Protein AF-A0A139R2J3-F1 (afdb_monomer_lite)

Secondary structure (DSSP, 8-state):
--HHHHHHHHHTT--SHHHHHHHHHHHGGGTTSTTTHHHHHHHHHHHHHHHHHHHHHHHHHHHHHHHHT-

Structure (mmCIF, N/CA/C/O backbone):
data_AF-A0A139R2J3-F1
#
_entry.id   AF-A0A139R2J3-F1
#
loop_
_atom_site.group_PDB
_atom_site.id
_atom_site.type_symbol
_atom_site.label_atom_id
_atom_site.label_alt_id
_atom_site.label_comp_id
_atom_site.label_asym_id
_atom_site.label_entity_id
_atom_site.label_seq_id
_atom_site.pdbx_PDB_ins_code
_atom_site.Cartn_x
_atom_site.Cartn_y
_atom_site.Cartn_z
_atom_site.occupancy
_atom_site.B_iso_or_equiv
_atom_site.auth_seq_id
_atom_site.auth_comp_id
_atom_site.auth_asym_id
_atom_site.auth_atom_id
_atom_site.pdbx_PDB_model_num
ATOM 1 N N . MET A 1 1 ? 5.470 17.958 -14.196 1.00 62.31 1 MET A N 1
ATOM 2 C CA . MET A 1 1 ? 4.977 16.642 -13.739 1.00 62.31 1 MET A CA 1
ATOM 3 C C . MET A 1 1 ? 5.886 15.606 -14.357 1.00 62.31 1 MET A C 1
ATOM 5 O O . MET A 1 1 ? 5.917 15.526 -15.578 1.00 62.31 1 MET A O 1
ATOM 9 N N . GLU A 1 2 ? 6.653 14.895 -13.536 1.00 84.88 2 GLU A N 1
ATOM 10 C CA . GLU A 1 2 ? 7.519 13.803 -13.996 1.00 84.88 2 GLU A CA 1
ATOM 11 C C . GLU A 1 2 ? 6.717 12.500 -14.062 1.00 84.88 2 GLU A C 1
ATOM 13 O O . GLU A 1 2 ? 5.738 12.336 -13.334 1.00 84.88 2 GLU A O 1
ATOM 18 N N . PHE A 1 3 ? 7.110 11.551 -14.915 1.00 85.56 3 PHE A N 1
ATOM 19 C CA . PHE A 1 3 ? 6.358 10.298 -15.084 1.00 85.56 3 PHE A CA 1
ATOM 20 C C . PHE A 1 3 ? 6.243 9.495 -13.776 1.00 85.56 3 PHE A C 1
ATOM 22 O O . PHE A 1 3 ? 5.222 8.867 -13.504 1.00 85.56 3 PHE A O 1
ATOM 29 N N . THR A 1 4 ? 7.262 9.575 -12.922 1.00 93.62 4 THR A N 1
ATOM 30 C CA . THR A 1 4 ? 7.274 8.959 -11.589 1.00 93.62 4 THR A CA 1
ATOM 31 C C . THR A 1 4 ? 6.212 9.534 -10.651 1.00 93.62 4 THR A C 1
ATOM 33 O O . THR A 1 4 ? 5.763 8.832 -9.751 1.00 93.62 4 THR A O 1
ATOM 36 N N . THR A 1 5 ? 5.730 10.763 -10.883 1.00 95.06 5 THR A N 1
ATOM 37 C CA . THR A 1 5 ? 4.635 11.362 -10.103 1.00 95.06 5 THR A CA 1
ATOM 38 C C . THR A 1 5 ? 3.336 10.561 -10.229 1.00 95.06 5 THR A C 1
ATOM 40 O O . THR A 1 5 ? 2.577 10.483 -9.268 1.00 95.06 5 THR A O 1
ATOM 43 N N . TYR A 1 6 ? 3.080 9.917 -11.375 1.00 93.56 6 TYR A N 1
ATOM 44 C CA . TYR A 1 6 ? 1.905 9.051 -11.529 1.00 93.56 6 TYR A CA 1
ATOM 45 C C . TYR A 1 6 ? 1.983 7.792 -10.660 1.00 93.56 6 TYR A C 1
ATOM 47 O O . TYR A 1 6 ? 0.953 7.279 -10.246 1.00 93.56 6 TYR A O 1
ATOM 55 N N . ILE A 1 7 ? 3.189 7.303 -10.362 1.00 96.69 7 ILE A N 1
ATOM 56 C CA . ILE A 1 7 ? 3.395 6.122 -9.516 1.00 96.69 7 ILE A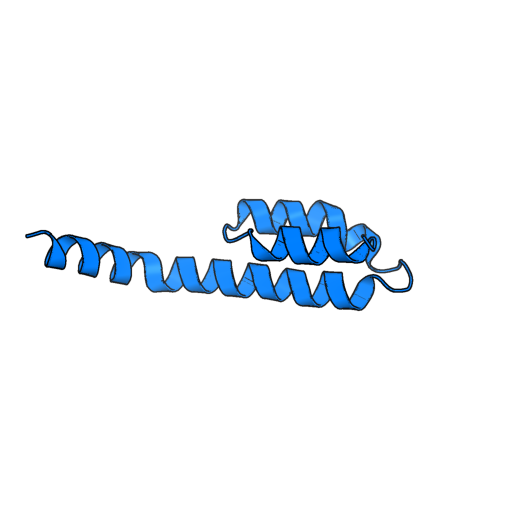 CA 1
ATOM 57 C C . ILE A 1 7 ? 3.077 6.496 -8.061 1.00 96.69 7 ILE A C 1
ATOM 59 O O . ILE A 1 7 ? 2.183 5.912 -7.442 1.00 96.69 7 ILE A O 1
ATOM 63 N N . THR A 1 8 ? 3.725 7.554 -7.571 1.00 96.88 8 THR A N 1
ATOM 64 C CA . THR A 1 8 ? 3.675 7.959 -6.161 1.00 96.88 8 THR A CA 1
ATOM 65 C C . THR A 1 8 ? 2.317 8.522 -5.750 1.00 96.88 8 THR A C 1
ATOM 67 O O . THR A 1 8 ? 1.808 8.191 -4.679 1.00 96.88 8 THR A O 1
ATOM 70 N N . VAL A 1 9 ? 1.674 9.335 -6.597 1.00 96.69 9 VAL A N 1
ATOM 71 C CA . VAL A 1 9 ? 0.341 9.889 -6.296 1.00 96.69 9 VAL A CA 1
ATOM 72 C C . VAL A 1 9 ? -0.711 8.784 -6.248 1.00 96.69 9 VAL A C 1
ATOM 74 O O . VAL A 1 9 ? -1.537 8.774 -5.339 1.00 96.69 9 VAL A O 1
ATOM 77 N N . THR A 1 10 ? -0.679 7.830 -7.182 1.00 95.75 10 THR A N 1
ATOM 78 C CA . TH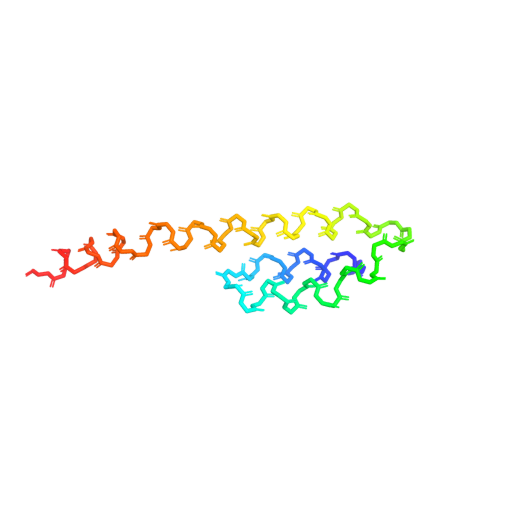R A 1 10 ? -1.631 6.712 -7.186 1.00 95.75 10 THR A CA 1
ATOM 79 C C . THR A 1 10 ? -1.425 5.804 -5.972 1.00 95.75 10 THR A C 1
ATOM 81 O O . THR A 1 10 ? -2.388 5.492 -5.266 1.00 95.75 10 THR A O 1
ATOM 84 N N . ALA A 1 11 ? -0.179 5.446 -5.658 1.00 97.62 11 ALA A N 1
ATOM 85 C CA . ALA A 1 11 ? 0.141 4.652 -4.473 1.00 97.62 11 ALA A CA 1
ATOM 86 C C . ALA A 1 11 ? -0.224 5.358 -3.161 1.00 97.62 11 ALA A C 1
ATOM 88 O O . ALA A 1 11 ? -0.691 4.727 -2.211 1.00 97.62 11 ALA A O 1
ATOM 89 N N . GLY A 1 12 ? -0.108 6.687 -3.138 1.00 96.81 12 GLY A N 1
ATOM 90 C CA . GLY A 1 12 ? -0.515 7.546 -2.033 1.00 96.81 12 GLY A CA 1
ATOM 91 C C . GLY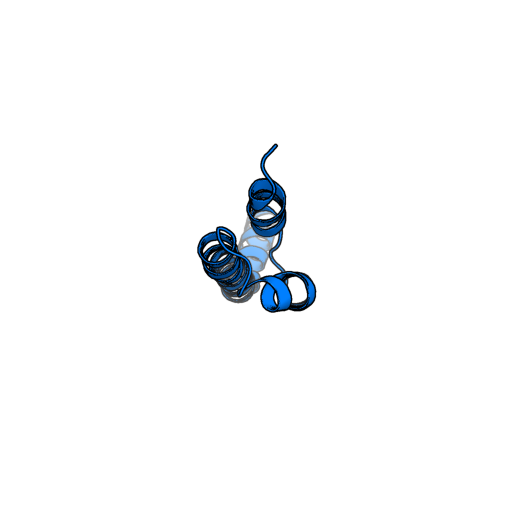 A 1 12 ? -2.015 7.535 -1.718 1.00 96.81 12 GLY A C 1
ATOM 92 O O . GLY A 1 12 ? -2.385 8.012 -0.644 1.00 96.81 12 GLY A O 1
ATOM 93 N N . ILE A 1 13 ? -2.870 6.953 -2.566 1.00 97.06 13 ILE A N 1
ATOM 94 C CA . ILE A 1 13 ? -4.326 6.859 -2.356 1.00 97.06 13 ILE A CA 1
ATOM 95 C C . ILE A 1 13 ? -4.793 5.419 -2.099 1.00 97.06 13 ILE A C 1
ATOM 97 O O . ILE A 1 13 ? -5.776 5.201 -1.390 1.00 97.06 13 ILE A O 1
ATOM 101 N N . PHE A 1 14 ? -4.114 4.417 -2.655 1.00 98.25 14 PHE A N 1
ATOM 102 C CA . PHE A 1 14 ? -4.581 3.033 -2.591 1.00 98.25 14 PHE A CA 1
ATOM 103 C C . PHE A 1 14 ? -4.373 2.386 -1.214 1.00 98.25 14 PHE A C 1
ATOM 105 O O . PHE A 1 14 ? -3.352 2.571 -0.551 1.00 98.25 14 PHE A O 1
ATOM 112 N N . GLN A 1 15 ? -5.382 1.620 -0.791 1.00 97.69 15 GLN A N 1
ATOM 113 C CA . GLN A 1 15 ? -5.459 0.991 0.535 1.00 97.69 15 GLN A CA 1
ATOM 114 C C . GLN A 1 15 ? -6.301 -0.301 0.549 1.00 97.69 15 GLN A C 1
ATOM 116 O O . GLN A 1 15 ? -6.662 -0.794 1.613 1.00 97.69 15 GLN A O 1
ATOM 121 N N . THR A 1 16 ? -6.640 -0.856 -0.622 1.00 98.19 16 THR A N 1
ATOM 122 C CA . THR A 1 16 ? -7.381 -2.126 -0.742 1.00 98.19 16 THR A CA 1
ATOM 123 C C . THR A 1 16 ? -6.580 -3.153 -1.539 1.00 98.19 16 THR A C 1
ATOM 125 O O . THR A 1 16 ? -5.766 -2.790 -2.390 1.00 98.19 16 THR A O 1
ATOM 128 N N . ALA A 1 17 ? -6.820 -4.442 -1.280 1.00 98.19 17 ALA A N 1
ATOM 129 C CA . ALA A 1 17 ? -6.141 -5.533 -1.983 1.00 98.19 17 ALA A CA 1
ATOM 130 C C . ALA A 1 17 ? -6.425 -5.529 -3.497 1.00 98.19 17 ALA A C 1
ATOM 132 O O . ALA A 1 17 ? -5.531 -5.799 -4.293 1.00 98.19 17 ALA A O 1
ATOM 133 N N . GLU A 1 18 ? -7.645 -5.164 -3.896 1.00 98.50 18 GLU A N 1
ATOM 134 C CA . GLU A 1 18 ? -8.033 -5.017 -5.304 1.00 98.50 18 GLU A CA 1
ATOM 135 C C . GLU A 1 18 ? -7.201 -3.936 -6.007 1.00 98.50 18 GLU A C 1
ATOM 137 O O . GLU A 1 18 ? -6.575 -4.201 -7.031 1.00 98.50 18 GLU A O 1
ATOM 142 N N . ARG A 1 19 ? -7.097 -2.740 -5.412 1.00 98.19 19 ARG A N 1
ATOM 143 C CA . ARG A 1 19 ? -6.305 -1.643 -5.987 1.00 98.19 19 ARG A CA 1
ATOM 144 C C . ARG A 1 19 ? -4.805 -1.931 -5.980 1.00 98.19 19 ARG A C 1
ATOM 146 O O . ARG A 1 19 ? -4.103 -1.509 -6.893 1.00 98.19 19 ARG A O 1
ATOM 153 N N . LEU A 1 20 ? -4.310 -2.680 -4.993 1.00 98.56 20 LEU A N 1
ATOM 154 C CA . LEU A 1 20 ? -2.939 -3.192 -5.004 1.00 98.56 20 LEU A CA 1
ATOM 155 C C . LEU A 1 20 ? -2.698 -4.130 -6.196 1.00 98.56 20 LEU A C 1
ATOM 157 O O . LEU A 1 20 ? -1.675 -4.009 -6.869 1.00 98.56 20 LEU A O 1
ATOM 161 N N . ALA A 1 21 ? -3.626 -5.050 -6.466 1.00 98.69 21 ALA A N 1
ATOM 162 C CA . ALA A 1 21 ? -3.514 -5.978 -7.588 1.00 98.69 21 ALA A CA 1
ATOM 163 C C . ALA A 1 21 ? -3.522 -5.239 -8.935 1.00 98.69 21 ALA A C 1
ATOM 165 O O . ALA A 1 21 ? -2.673 -5.509 -9.784 1.00 98.69 21 ALA A O 1
ATOM 166 N N . GLU A 1 22 ? -4.410 -4.257 -9.108 1.00 98.44 22 GLU A N 1
ATOM 167 C CA . GLU A 1 22 ? -4.437 -3.395 -10.297 1.00 98.44 22 GLU A CA 1
ATOM 168 C C . GLU A 1 22 ? -3.133 -2.603 -10.468 1.00 98.44 22 GLU A C 1
ATOM 170 O O . GLU A 1 22 ? -2.584 -2.534 -11.570 1.00 98.44 22 GLU A O 1
ATOM 175 N N . PHE A 1 23 ? -2.606 -2.036 -9.377 1.00 98.44 23 PHE A N 1
ATOM 176 C CA . PHE A 1 23 ? -1.350 -1.288 -9.394 1.00 98.44 23 PHE A CA 1
ATOM 177 C C . PHE A 1 23 ? -0.183 -2.169 -9.851 1.00 98.44 23 PHE A C 1
ATOM 179 O O . PHE A 1 23 ? 0.572 -1.780 -10.744 1.00 98.44 23 PHE A O 1
ATOM 186 N N . LYS A 1 24 ? -0.065 -3.378 -9.288 1.00 98.50 24 LYS A N 1
ATOM 187 C CA . LYS A 1 24 ? 0.953 -4.360 -9.684 1.00 98.50 24 LYS A CA 1
ATOM 188 C C . LYS A 1 24 ? 0.813 -4.751 -11.151 1.00 98.50 24 LYS A C 1
ATOM 190 O O . LYS A 1 24 ? 1.779 -4.639 -11.899 1.00 98.50 24 LYS A O 1
ATOM 195 N N . ALA A 1 25 ? -0.398 -5.103 -11.584 1.00 98.62 25 ALA A N 1
ATOM 196 C CA . ALA A 1 25 ? -0.664 -5.502 -12.963 1.00 98.62 25 ALA A CA 1
ATOM 197 C C . ALA A 1 25 ? -0.253 -4.426 -13.984 1.00 98.62 25 ALA A C 1
ATOM 199 O O . ALA A 1 25 ? 0.241 -4.752 -15.063 1.00 98.62 25 ALA A O 1
ATOM 200 N N . PHE A 1 26 ? -0.417 -3.143 -13.647 1.00 97.94 26 PHE A N 1
ATOM 201 C CA . PHE A 1 26 ? -0.046 -2.041 -14.532 1.00 97.94 26 PHE A CA 1
ATOM 202 C C . PHE A 1 26 ? 1.446 -1.665 -14.471 1.00 97.94 26 PHE A C 1
ATOM 204 O O . PHE A 1 26 ? 2.049 -1.379 -15.513 1.00 97.94 26 PHE A O 1
ATOM 211 N N . PHE A 1 27 ? 2.053 -1.630 -13.277 1.00 97.75 27 PHE A N 1
ATOM 212 C CA . PHE A 1 27 ? 3.406 -1.094 -13.079 1.00 97.75 27 PHE A CA 1
ATOM 213 C C . PHE A 1 27 ? 4.519 -2.148 -13.037 1.00 97.75 27 PHE A C 1
ATOM 215 O O . PHE A 1 27 ? 5.625 -1.837 -13.476 1.00 97.75 27 PHE A O 1
ATOM 222 N N . GLU A 1 28 ? 4.276 -3.386 -12.598 1.00 98.00 28 GLU A N 1
ATOM 223 C CA . GLU A 1 28 ? 5.316 -4.432 -12.590 1.00 98.00 28 GLU A CA 1
ATOM 224 C C . GLU A 1 28 ? 5.919 -4.693 -13.983 1.00 98.00 28 GLU A C 1
ATOM 226 O O . GLU A 1 28 ? 7.149 -4.756 -14.081 1.00 98.00 28 GLU A O 1
ATOM 231 N N . PRO A 1 29 ? 5.142 -4.708 -15.091 1.00 98.38 29 PRO A N 1
ATOM 232 C CA . PRO A 1 29 ? 5.715 -4.828 -16.435 1.00 98.38 29 PRO A CA 1
ATOM 233 C C . PRO A 1 29 ? 6.683 -3.694 -16.817 1.00 98.38 29 PRO A C 1
ATOM 235 O O . PRO A 1 29 ? 7.423 -3.815 -17.790 1.00 98.38 29 PRO A O 1
ATOM 238 N N . LYS A 1 30 ? 6.686 -2.576 -16.077 1.00 97.12 30 LYS A N 1
ATOM 239 C CA . LYS A 1 30 ? 7.515 -1.387 -16.333 1.00 97.12 30 LYS A CA 1
ATOM 240 C C . LYS A 1 30 ? 8.790 -1.339 -15.493 1.00 97.12 30 LYS A C 1
ATOM 242 O O . LYS A 1 30 ? 9.607 -0.452 -15.732 1.00 97.12 30 LYS A O 1
ATOM 247 N N . LEU A 1 31 ? 9.012 -2.294 -14.585 1.00 97.50 31 LEU A N 1
ATOM 248 C CA . LEU A 1 31 ? 10.245 -2.420 -13.795 1.00 97.50 31 LEU A CA 1
ATOM 249 C C . LEU A 1 31 ? 11.561 -2.330 -14.593 1.00 97.50 31 LEU A C 1
ATOM 251 O O . LEU A 1 31 ? 12.481 -1.697 -14.069 1.00 97.50 31 LEU A O 1
ATOM 255 N N . PRO A 1 32 ? 11.696 -2.887 -15.820 1.00 97.38 32 PRO A N 1
ATOM 256 C CA . PRO A 1 32 ? 12.940 -2.763 -16.587 1.00 97.38 32 PRO A CA 1
ATOM 257 C C . PRO A 1 32 ? 13.165 -1.363 -17.185 1.00 97.38 32 PRO A C 1
ATOM 259 O O . PRO A 1 32 ? 14.214 -1.121 -17.777 1.00 97.38 32 PRO A O 1
ATOM 262 N N . THR A 1 33 ? 12.211 -0.434 -17.051 1.00 96.06 33 THR A N 1
ATOM 263 C CA . THR A 1 33 ? 12.351 0.938 -17.558 1.00 96.06 33 THR A CA 1
ATOM 264 C C . THR A 1 33 ? 13.335 1.720 -16.682 1.00 96.06 33 THR A C 1
ATOM 266 O O . THR A 1 33 ? 13.074 1.888 -15.482 1.00 96.06 33 THR A O 1
ATOM 269 N N . PRO A 1 34 ? 14.439 2.250 -17.248 1.00 95.75 34 PRO A N 1
ATOM 270 C CA . PRO A 1 34 ? 15.396 3.047 -16.491 1.00 95.75 34 PRO A CA 1
ATOM 271 C C . PRO A 1 34 ? 14.721 4.219 -15.773 1.00 95.75 34 PRO A C 1
ATOM 273 O O . PRO A 1 34 ? 13.902 4.930 -16.351 1.00 95.75 34 PRO A O 1
ATOM 276 N N . GLY A 1 35 ? 15.059 4.411 -14.499 1.00 94.00 35 GLY A N 1
ATOM 277 C CA . GLY A 1 35 ? 14.517 5.495 -13.674 1.00 94.00 35 GLY A CA 1
ATOM 278 C C . GLY A 1 35 ? 13.161 5.220 -13.013 1.00 94.00 35 GLY A C 1
ATOM 279 O O . GLY A 1 35 ? 12.764 6.008 -12.161 1.00 94.00 35 GLY A O 1
ATOM 280 N N . LEU A 1 36 ? 12.468 4.113 -13.323 1.00 96.56 36 LEU A N 1
ATOM 281 C CA . LEU A 1 36 ? 11.163 3.794 -12.710 1.00 96.56 36 LEU A CA 1
ATOM 282 C C . LEU A 1 36 ? 11.231 2.726 -11.613 1.00 96.56 36 LEU A C 1
ATOM 284 O O . LEU A 1 36 ? 10.374 2.690 -10.733 1.00 96.56 36 LEU A O 1
ATOM 288 N N . THR A 1 37 ? 12.253 1.868 -11.636 1.00 97.00 37 THR A N 1
ATOM 289 C CA . THR A 1 37 ? 12.346 0.679 -10.774 1.00 97.00 37 THR A CA 1
ATOM 290 C C . THR A 1 37 ? 12.210 0.998 -9.284 1.00 97.00 37 THR A C 1
ATOM 292 O O . THR A 1 37 ? 11.502 0.290 -8.565 1.00 97.00 37 THR A O 1
ATOM 295 N N . ARG A 1 38 ? 12.873 2.067 -8.815 1.00 97.44 38 ARG A N 1
ATOM 296 C CA . ARG A 1 38 ? 12.852 2.474 -7.404 1.00 97.44 38 ARG A CA 1
ATOM 297 C C . ARG A 1 38 ? 11.436 2.806 -6.944 1.00 97.44 38 ARG A C 1
ATOM 299 O O . ARG A 1 38 ? 10.990 2.229 -5.957 1.00 97.44 38 ARG A O 1
ATOM 306 N N . GLU A 1 39 ? 10.763 3.709 -7.653 1.00 97.31 39 GLU A N 1
ATOM 307 C CA . GLU A 1 39 ? 9.432 4.184 -7.265 1.00 97.31 39 GLU A CA 1
ATOM 308 C C . GLU A 1 39 ? 8.412 3.049 -7.334 1.00 97.31 39 GLU A C 1
ATOM 310 O O . GLU A 1 39 ? 7.755 2.788 -6.338 1.00 97.31 39 GLU A O 1
ATOM 315 N N . ILE A 1 40 ? 8.384 2.255 -8.417 1.00 98.25 40 ILE A N 1
ATOM 316 C CA . ILE A 1 40 ? 7.472 1.097 -8.528 1.00 98.25 40 ILE A CA 1
ATOM 317 C C . ILE A 1 40 ? 7.634 0.151 -7.330 1.00 98.25 40 ILE A C 1
ATOM 319 O O . ILE A 1 40 ? 6.653 -0.241 -6.702 1.00 98.25 40 ILE A O 1
ATOM 323 N N . THR A 1 41 ? 8.876 -0.203 -6.990 1.00 98.38 41 THR A N 1
ATOM 324 C CA . THR A 1 41 ? 9.153 -1.157 -5.906 1.00 98.38 41 THR A CA 1
ATOM 325 C C . THR A 1 41 ? 8.764 -0.596 -4.540 1.00 98.38 41 THR A C 1
ATOM 327 O O . THR A 1 41 ? 8.216 -1.315 -3.705 1.00 98.38 41 THR A O 1
ATOM 330 N N . MET A 1 42 ? 9.076 0.675 -4.284 1.00 98.38 42 MET A N 1
ATOM 331 C CA . MET A 1 42 ? 8.768 1.318 -3.008 1.00 98.38 42 MET A CA 1
ATOM 332 C C . MET A 1 42 ? 7.268 1.550 -2.844 1.00 98.38 42 MET A C 1
ATOM 334 O O . MET A 1 42 ? 6.726 1.280 -1.776 1.00 98.38 42 MET A O 1
ATOM 338 N N . ASP A 1 43 ? 6.584 1.969 -3.901 1.00 98.44 43 ASP A N 1
ATOM 339 C CA . ASP A 1 43 ? 5.163 2.286 -3.862 1.00 98.44 43 ASP A CA 1
ATOM 340 C C . ASP A 1 43 ? 4.278 1.040 -3.761 1.00 98.44 43 ASP A C 1
ATOM 342 O O . ASP A 1 43 ? 3.279 1.064 -3.041 1.00 98.44 43 ASP A O 1
ATOM 346 N N . ILE A 1 44 ? 4.684 -0.091 -4.354 1.00 98.62 44 ILE A N 1
ATOM 347 C CA . ILE A 1 44 ? 4.052 -1.390 -4.066 1.00 98.62 44 ILE A CA 1
ATOM 348 C C . ILE A 1 44 ? 4.062 -1.659 -2.553 1.00 98.62 44 ILE A C 1
ATOM 350 O O . ILE A 1 44 ? 3.020 -1.985 -1.985 1.00 98.62 44 ILE A O 1
ATOM 354 N N . LYS A 1 45 ? 5.205 -1.453 -1.882 1.00 98.56 45 LYS A N 1
ATOM 355 C CA . LYS A 1 45 ? 5.330 -1.673 -0.430 1.00 98.56 45 LYS A CA 1
ATOM 356 C C . LYS A 1 45 ? 4.491 -0.696 0.391 1.00 98.56 45 LYS A C 1
ATOM 358 O O . LYS A 1 45 ? 3.962 -1.076 1.437 1.00 98.56 45 LYS A O 1
ATOM 363 N N . VAL A 1 46 ? 4.363 0.554 -0.059 1.00 98.44 46 VAL A N 1
ATOM 364 C CA . VAL A 1 46 ? 3.496 1.554 0.587 1.00 98.44 46 VAL A CA 1
ATOM 365 C C . VAL A 1 46 ? 2.048 1.072 0.580 1.00 98.44 46 VAL A C 1
ATOM 367 O O . VAL A 1 46 ? 1.401 1.065 1.630 1.00 98.44 46 VAL A O 1
ATOM 370 N N . ILE A 1 47 ? 1.549 0.624 -0.574 1.00 98.62 47 ILE A N 1
ATOM 371 C CA . ILE A 1 47 ? 0.177 0.126 -0.700 1.00 98.62 47 ILE A CA 1
ATOM 372 C C . ILE A 1 47 ? 0.004 -1.163 0.118 1.00 98.62 47 ILE A C 1
ATOM 374 O O . ILE A 1 47 ? -0.960 -1.271 0.872 1.00 98.62 47 ILE A O 1
ATOM 378 N N . GLU A 1 48 ? 0.943 -2.112 0.038 1.00 98.69 48 GLU A N 1
ATOM 379 C CA . GLU A 1 48 ? 0.919 -3.359 0.823 1.00 98.69 48 GLU A CA 1
ATOM 380 C C . GLU A 1 48 ? 0.810 -3.095 2.326 1.00 98.69 48 GLU A C 1
ATOM 382 O O . GLU A 1 48 ? -0.047 -3.669 2.998 1.00 98.69 48 GLU A O 1
ATOM 387 N N . THR A 1 49 ? 1.631 -2.180 2.845 1.00 98.44 49 THR A N 1
ATOM 388 C CA . THR A 1 49 ? 1.630 -1.822 4.269 1.00 98.44 49 THR A CA 1
ATOM 389 C C . THR A 1 49 ? 0.291 -1.222 4.691 1.00 98.44 49 THR A C 1
ATOM 391 O O . THR A 1 49 ? -0.220 -1.539 5.762 1.00 98.44 49 THR A O 1
ATOM 394 N N . ARG A 1 50 ? -0.319 -0.384 3.846 1.00 98.25 50 ARG A N 1
ATOM 395 C CA . ARG A 1 50 ? -1.632 0.215 4.130 1.00 98.25 50 ARG A CA 1
ATOM 396 C C . ARG A 1 50 ? -2.753 -0.811 4.107 1.00 98.25 50 ARG A C 1
ATOM 398 O O . ARG A 1 50 ? -3.589 -0.800 5.002 1.00 98.25 50 ARG A O 1
ATOM 405 N N . VAL A 1 51 ? -2.754 -1.709 3.122 1.00 98.56 51 VAL A N 1
ATOM 406 C CA . VAL A 1 51 ? -3.716 -2.818 3.055 1.00 98.56 51 VAL A CA 1
ATOM 407 C C . VAL A 1 51 ? -3.615 -3.678 4.314 1.00 98.56 51 VAL A C 1
ATOM 409 O O . VAL A 1 51 ? -4.638 -3.995 4.918 1.00 98.56 51 VAL A O 1
ATOM 412 N N . ALA A 1 52 ? -2.393 -4.008 4.738 1.00 98.50 52 ALA A N 1
ATOM 413 C CA . ALA A 1 52 ? -2.152 -4.784 5.948 1.00 98.50 52 ALA A CA 1
ATOM 414 C C . ALA A 1 52 ? -2.633 -4.052 7.210 1.00 98.50 52 ALA A C 1
ATOM 416 O O . ALA A 1 52 ? -3.324 -4.653 8.027 1.00 98.50 52 ALA A O 1
ATOM 417 N 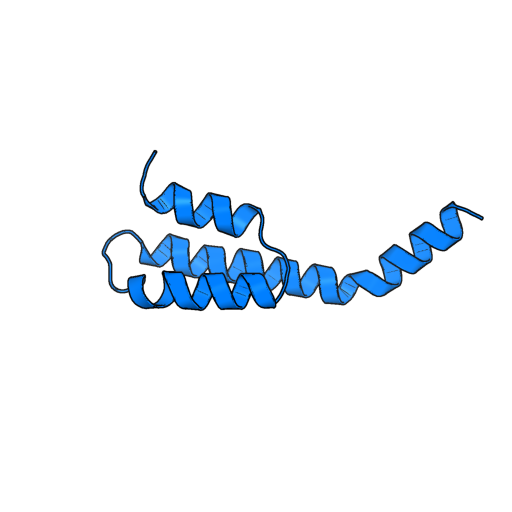N . LEU A 1 53 ? -2.330 -2.756 7.340 1.00 98.38 53 LEU A N 1
ATOM 418 C CA . LEU A 1 53 ? -2.778 -1.936 8.466 1.00 98.38 53 LEU A CA 1
ATOM 419 C C . LEU A 1 53 ? -4.307 -1.884 8.548 1.00 98.38 53 LEU A C 1
ATOM 421 O O . LEU A 1 53 ? -4.879 -2.134 9.603 1.00 98.38 53 LEU A O 1
ATOM 425 N N . VAL A 1 54 ? -4.981 -1.607 7.428 1.00 97.88 54 VAL A N 1
ATOM 426 C CA . VAL A 1 54 ? -6.448 -1.575 7.385 1.00 97.88 54 VAL A CA 1
ATOM 427 C C . VAL A 1 54 ? -7.023 -2.933 7.775 1.00 97.88 54 VAL A C 1
ATOM 429 O O . VAL A 1 54 ? -7.965 -2.978 8.555 1.00 97.88 54 VAL A O 1
ATOM 432 N N . ALA A 1 55 ? -6.468 -4.038 7.273 1.00 97.75 55 ALA A N 1
ATOM 433 C CA . ALA A 1 55 ? -6.938 -5.375 7.622 1.00 97.75 55 ALA A CA 1
ATOM 434 C C . ALA A 1 55 ? -6.749 -5.699 9.114 1.00 97.75 55 ALA 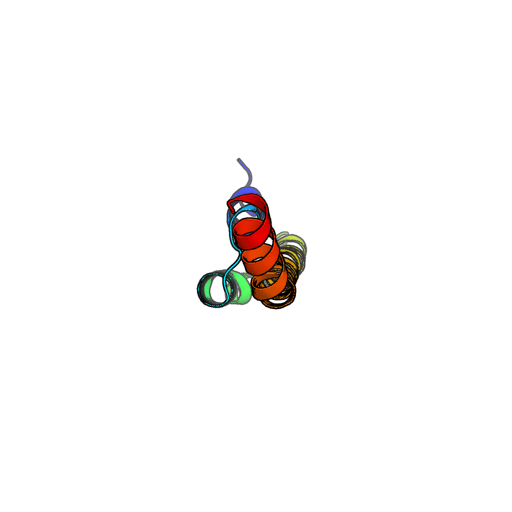A C 1
ATOM 436 O O . ALA A 1 55 ? -7.663 -6.252 9.722 1.00 97.75 55 ALA A O 1
ATOM 437 N N . ALA A 1 56 ? -5.604 -5.333 9.695 1.00 98.38 56 ALA A N 1
ATOM 438 C CA . ALA A 1 56 ? -5.284 -5.589 11.098 1.00 98.38 56 ALA A CA 1
ATOM 439 C C . ALA A 1 56 ? -6.151 -4.768 12.067 1.00 98.38 56 ALA A C 1
ATOM 441 O O . ALA A 1 56 ? -6.603 -5.286 13.083 1.00 98.38 56 ALA A O 1
ATOM 442 N N . GLU A 1 57 ? -6.423 -3.504 11.737 1.00 98.19 57 GLU A N 1
ATOM 443 C CA . GLU A 1 57 ? -7.066 -2.561 12.661 1.00 98.19 57 GLU A CA 1
ATOM 444 C C . GLU A 1 57 ? -8.587 -2.436 12.465 1.00 98.19 57 GLU A C 1
ATOM 446 O O . GLU A 1 57 ? -9.275 -1.844 13.298 1.00 98.19 57 GLU A O 1
ATOM 451 N N . LYS A 1 58 ? -9.149 -2.985 11.376 1.00 97.25 58 LYS A N 1
ATOM 452 C CA . LYS A 1 58 ? -10.562 -2.795 10.993 1.00 97.25 58 LYS A CA 1
ATOM 453 C C . LYS A 1 58 ? -11.543 -3.092 12.124 1.00 97.25 58 LYS A C 1
ATOM 455 O O . LYS A 1 58 ? -12.474 -2.320 12.347 1.00 97.25 58 LYS A O 1
ATOM 460 N N . GLU A 1 59 ? -11.387 -4.229 12.791 1.00 97.94 59 GLU A N 1
ATOM 461 C CA . GLU A 1 59 ? -12.313 -4.652 13.845 1.00 97.94 59 GLU A CA 1
ATOM 462 C C . GLU A 1 59 ? -12.194 -3.758 15.080 1.00 97.94 59 GLU A C 1
ATOM 464 O O . GLU A 1 59 ? -13.207 -3.250 15.565 1.00 97.94 59 GLU A O 1
ATOM 469 N N . ALA A 1 60 ? -10.962 -3.496 15.529 1.00 98.31 60 ALA A N 1
ATOM 470 C CA . ALA A 1 60 ? -10.680 -2.662 16.694 1.00 98.31 60 ALA A CA 1
ATOM 471 C C . ALA A 1 60 ? -11.200 -1.227 16.516 1.00 98.31 60 ALA A C 1
ATOM 473 O O . ALA A 1 60 ? -11.863 -0.690 17.405 1.00 98.31 60 ALA A O 1
ATOM 474 N N . VAL A 1 61 ? -10.976 -0.625 15.344 1.00 97.69 61 VAL A N 1
ATOM 475 C CA . VAL A 1 61 ? -11.464 0.725 15.029 1.00 97.69 61 VAL A CA 1
ATOM 476 C C . VAL A 1 61 ? -12.991 0.769 14.999 1.00 97.69 61 VAL A C 1
ATOM 478 O O . VAL A 1 61 ? -13.587 1.659 15.603 1.00 97.69 61 VAL A O 1
ATOM 481 N N . ASN A 1 62 ? -13.647 -0.198 14.350 1.00 98.00 62 ASN A N 1
ATOM 482 C CA . ASN A 1 62 ? -15.110 -0.233 14.306 1.00 98.00 62 ASN A CA 1
ATOM 483 C C . ASN A 1 62 ? -15.719 -0.405 15.704 1.00 98.00 62 ASN A C 1
ATOM 485 O O . ASN A 1 62 ? -16.695 0.269 16.023 1.00 98.00 62 ASN A O 1
ATOM 489 N N . ALA A 1 63 ? -15.134 -1.255 16.552 1.00 97.88 63 ALA A N 1
ATOM 490 C CA . ALA A 1 63 ? -15.575 -1.420 17.934 1.00 97.88 63 ALA A CA 1
ATOM 491 C C . ALA A 1 63 ? -15.427 -0.120 18.744 1.00 97.88 63 ALA A C 1
ATOM 493 O O . ALA A 1 63 ? -16.360 0.274 19.443 1.00 97.88 63 ALA A O 1
ATOM 494 N N . ALA A 1 64 ? -14.298 0.582 18.602 1.00 98.25 64 ALA A N 1
ATOM 495 C CA . ALA A 1 64 ? -14.059 1.855 19.279 1.00 98.25 64 ALA A CA 1
ATOM 496 C C . ALA A 1 64 ? -15.059 2.945 18.852 1.00 98.25 64 ALA A C 1
ATOM 498 O O . ALA A 1 64 ? -15.570 3.675 19.699 1.00 98.25 64 ALA A O 1
ATOM 499 N N . ILE A 1 65 ? -15.390 3.027 17.557 1.00 97.50 65 ILE A N 1
ATOM 500 C CA . ILE A 1 65 ? -16.393 3.973 17.041 1.00 97.50 65 ILE A CA 1
ATOM 501 C C . ILE A 1 65 ? -17.783 3.663 17.607 1.00 97.50 65 ILE A C 1
ATOM 503 O O . ILE A 1 65 ? -18.497 4.579 18.006 1.00 97.50 65 ILE A O 1
ATOM 507 N N . GLN A 1 66 ? -18.174 2.386 17.655 1.00 97.25 66 GLN A N 1
ATOM 508 C CA . GLN A 1 66 ? -19.466 1.992 18.225 1.00 97.25 66 GLN A CA 1
ATOM 509 C C . GLN A 1 66 ? -19.550 2.337 19.714 1.00 97.25 66 GLN A C 1
ATOM 511 O O . GLN A 1 66 ? -20.565 2.868 20.148 1.00 97.25 66 GLN A O 1
ATOM 516 N N . ALA A 1 67 ? -18.482 2.096 20.479 1.00 97.00 67 ALA A N 1
ATOM 517 C CA . ALA A 1 67 ? -18.420 2.448 21.896 1.00 97.00 67 ALA A CA 1
ATOM 518 C C . ALA A 1 67 ? -18.470 3.967 22.149 1.00 97.00 67 ALA A C 1
ATOM 520 O O . ALA A 1 67 ? -19.058 4.390 23.136 1.00 97.00 67 ALA A O 1
ATOM 521 N N . ALA A 1 68 ? -17.878 4.789 21.277 1.00 96.19 68 ALA A N 1
ATOM 522 C CA . ALA A 1 68 ? -17.874 6.248 21.429 1.00 96.19 68 ALA A CA 1
ATOM 523 C C . ALA A 1 68 ? -19.211 6.925 21.064 1.00 96.19 68 ALA A C 1
ATOM 525 O O . ALA A 1 68 ? -19.432 8.071 21.446 1.00 96.19 68 ALA A O 1
ATOM 526 N N . ASN A 1 69 ? -20.073 6.237 20.308 1.00 89.88 69 ASN A N 1
ATOM 527 C CA . ASN A 1 69 ? -21.363 6.751 19.833 1.00 89.88 69 ASN A CA 1
ATOM 528 C C . ASN A 1 69 ? -22.574 6.209 20.623 1.00 89.88 69 ASN A C 1
ATOM 530 O O . ASN A 1 69 ? -23.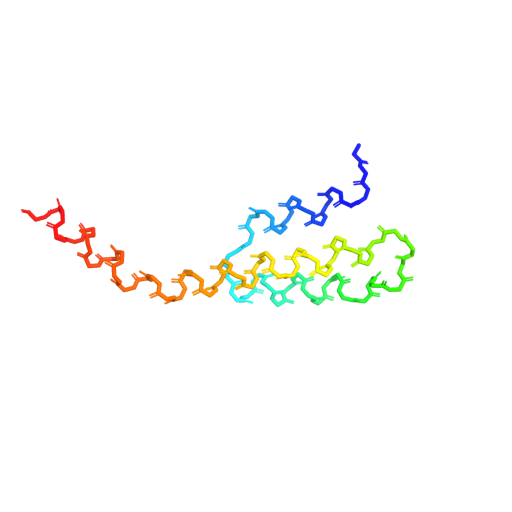712 6.460 20.218 1.00 89.88 69 ASN A O 1
ATOM 534 N N . GLN A 1 70 ? -22.339 5.442 21.693 1.00 73.62 70 GLN A N 1
ATOM 535 C CA . GLN A 1 70 ? -23.353 5.003 22.664 1.00 73.62 70 GLN A CA 1
ATOM 536 C C . GLN A 1 70 ? -23.497 6.027 23.790 1.00 73.62 70 GLN A C 1
ATOM 538 O O . GLN A 1 70 ? -24.646 6.208 24.250 1.00 73.62 70 GLN A O 1
#

Radius of gyration: 15.59 Å; chains: 1; bounding box: 39×23×40 Å

Foldseek 3Di:
DDPLCVLQVLLVPAQAPVSLVVLCVPCVVVCVPPPNVVSSVVSSVSNVVNNVVCVVCVVVVVVVVVVVVD

pLDDT: mean 96.26, std 5.54, range [62.31, 98.69]

Sequence (70 aa):
MEFTTYITVTAGIFQTAERLAEFKAFFEPKLPTPGLTREITMDIKVIETRVALVAAEKEAVNAAIQAANQ